Protein AF-A0A1F3SY23-F1 (afdb_monomer)

Secondary structure (DSSP, 8-state):
-HHHHHHHHHHHHHHHHHHHHTTT-HHHHHHHHHHHHHHHHTS--TT-HHHHHHHHHHHHHHHTT-HHHHHHHHHHHHHHHHH-TTS-HHHHHHHHHHHHHHHHHHTTTTTT-HHHHHHHHHHHHT--PPPHHHHHHHHHHHSSPPPS-HHHHHHHHHHT--

pLDDT: mean 89.5, std 9.38, range [47.97, 97.88]

Sequence (162 aa):
MKTYDEMSNRVKKRIIVAEKKAETDPDSAKANLKDALQLIFSRPNSDNMVSQLVPTVKSRLKNFASYESTVDEIVTATLDEIKKTKSAANKQATSLIILENILSEFKPDVKNNKVVKVFFEKIRNAKIEVSSKVKTEFRMRSMLKPPASPSAVAEKILNGTN

Solvent-accessible surface area (backbone atoms only — not comparable to full-atom values): 8772 Å² total; per-residue (Å²): 111,73,72,55,54,56,46,54,49,53,37,48,54,26,47,54,54,14,64,76,22,48,87,85,37,49,66,61,13,51,50,30,41,44,52,32,51,51,58,51,29,45,43,72,58,90,81,52,52,47,80,68,50,47,60,65,50,44,57,58,30,48,77,67,76,36,41,70,60,46,51,49,50,51,52,51,55,33,53,51,46,55,68,38,87,84,52,54,43,62,57,33,23,35,32,50,35,28,52,52,43,50,53,61,74,44,54,87,44,38,87,82,31,71,71,53,32,49,56,37,50,52,43,28,74,60,62,58,79,80,54,71,65,25,41,51,42,31,25,75,71,58,75,43,79,60,70,73,42,62,17,59,50,31,44,32,62,75,72,68,59,128

Structure (mmCIF, N/CA/C/O backbone):
data_AF-A0A1F3SY23-F1
#
_entry.id   AF-A0A1F3SY23-F1
#
loop_
_atom_site.group_PDB
_atom_site.id
_atom_site.type_symbol
_atom_site.label_atom_id
_atom_site.label_alt_id
_atom_site.label_comp_id
_atom_site.label_asym_id
_atom_site.label_entity_id
_atom_site.label_seq_id
_atom_site.pdbx_PDB_ins_code
_atom_site.Cartn_x
_atom_site.Cartn_y
_atom_site.Cartn_z
_atom_site.occupancy
_atom_site.B_iso_or_equiv
_atom_site.auth_seq_id
_atom_site.auth_comp_id
_atom_site.auth_asym_id
_atom_site.auth_atom_id
_atom_site.pdbx_PDB_model_num
ATOM 1 N N . MET A 1 1 ? -11.454 18.442 -11.062 1.00 48.66 1 MET A N 1
ATOM 2 C CA . MET A 1 1 ? -10.577 18.279 -12.247 1.00 48.66 1 MET A CA 1
ATOM 3 C C . MET A 1 1 ? -9.104 18.555 -11.943 1.00 48.66 1 MET A C 1
ATOM 5 O O . MET A 1 1 ? -8.332 17.617 -12.054 1.00 48.66 1 MET A O 1
ATOM 9 N N . LYS A 1 2 ? -8.704 19.739 -11.437 1.00 59.34 2 LYS A N 1
ATOM 10 C CA . LYS A 1 2 ? -7.280 20.061 -11.146 1.00 59.34 2 LYS A CA 1
ATOM 11 C C . LYS A 1 2 ? -6.528 19.035 -10.268 1.00 59.34 2 LYS A C 1
ATOM 13 O O . LYS A 1 2 ? -5.355 18.779 -10.503 1.00 59.34 2 LYS A O 1
ATOM 18 N N . THR A 1 3 ? -7.199 18.419 -9.293 1.00 73.69 3 THR A N 1
ATOM 19 C CA . THR A 1 3 ? -6.599 17.470 -8.333 1.00 73.69 3 THR A CA 1
ATOM 20 C C . THR A 1 3 ? -6.314 16.077 -8.902 1.00 73.69 3 THR A C 1
ATOM 22 O O . THR A 1 3 ? -5.420 15.394 -8.389 1.00 73.69 3 THR A O 1
ATOM 25 N N . TYR A 1 4 ? -7.062 15.648 -9.927 1.00 80.69 4 TYR A N 1
ATOM 26 C CA . TYR A 1 4 ? -6.812 14.398 -10.649 1.00 80.69 4 TYR A CA 1
ATOM 27 C C . TYR A 1 4 ? -5.609 14.564 -11.573 1.00 80.69 4 TYR A C 1
ATOM 29 O O . TYR A 1 4 ? -4.662 13.786 -11.491 1.00 80.69 4 TYR A O 1
ATOM 37 N N . ASP A 1 5 ? -5.612 15.622 -12.387 1.00 84.56 5 ASP A N 1
ATOM 38 C CA . ASP A 1 5 ? -4.556 15.884 -13.366 1.00 84.56 5 ASP A CA 1
ATOM 39 C C . ASP A 1 5 ? -3.198 16.068 -12.691 1.00 84.56 5 ASP A C 1
ATOM 41 O O . ASP A 1 5 ? -2.208 15.471 -13.109 1.00 84.56 5 ASP A O 1
ATOM 45 N N . GLU A 1 6 ? -3.145 16.825 -11.591 1.00 87.94 6 GLU A N 1
ATOM 46 C CA . GLU A 1 6 ? -1.916 17.012 -10.817 1.00 87.94 6 GLU A CA 1
ATOM 47 C C . GLU A 1 6 ? -1.334 15.674 -10.343 1.00 87.94 6 GLU A C 1
ATOM 49 O O . GLU A 1 6 ? -0.134 15.415 -10.447 1.00 87.94 6 GLU A O 1
ATOM 54 N N . MET A 1 7 ? -2.188 14.788 -9.854 1.00 88.69 7 MET A N 1
ATOM 55 C CA . MET A 1 7 ? -1.771 13.503 -9.317 1.00 88.69 7 MET A CA 1
ATOM 56 C C . MET A 1 7 ? -1.427 12.496 -10.405 1.00 88.69 7 MET A C 1
ATOM 58 O O . MET A 1 7 ? -0.404 11.825 -10.304 1.00 88.69 7 MET A O 1
ATOM 62 N N . SER A 1 8 ? -2.224 12.439 -11.470 1.00 90.50 8 SER A N 1
ATOM 63 C CA . SER A 1 8 ? -1.905 11.690 -12.681 1.00 90.50 8 SER A CA 1
ATOM 64 C C . SER A 1 8 ? -0.529 12.109 -13.198 1.00 90.50 8 SER A C 1
ATOM 66 O O . SER A 1 8 ? 0.319 11.262 -13.463 1.00 90.50 8 SER A O 1
ATOM 68 N N . ASN A 1 9 ? -0.228 13.411 -13.208 1.00 93.56 9 ASN A N 1
ATOM 69 C CA . ASN A 1 9 ? 1.087 13.930 -13.577 1.00 93.56 9 ASN A CA 1
ATOM 70 C C . ASN A 1 9 ? 2.192 13.494 -12.606 1.00 93.56 9 ASN A C 1
ATOM 72 O O . ASN A 1 9 ? 3.283 13.133 -13.048 1.00 93.56 9 ASN A O 1
ATOM 76 N N . ARG A 1 10 ? 1.944 13.487 -11.292 1.00 93.69 10 ARG A N 1
ATOM 77 C CA . ARG A 1 10 ? 2.917 12.994 -10.298 1.00 93.69 10 ARG A CA 1
ATOM 78 C C . ARG A 1 10 ? 3.204 11.501 -10.466 1.00 93.69 10 ARG A C 1
ATOM 80 O O . ARG A 1 10 ? 4.370 11.116 -10.432 1.00 93.69 10 ARG A O 1
ATOM 87 N N . VAL A 1 11 ? 2.177 10.685 -10.697 1.00 94.50 11 VAL A N 1
ATOM 88 C CA . VAL A 1 11 ? 2.315 9.245 -10.977 1.00 94.50 11 VAL A CA 1
ATOM 89 C C . VAL A 1 11 ? 3.071 9.025 -12.285 1.00 94.50 11 VAL A C 1
ATOM 91 O O . VAL A 1 11 ? 4.061 8.298 -12.300 1.00 94.50 11 VAL A O 1
ATOM 94 N N . LYS A 1 12 ? 2.691 9.725 -13.361 1.00 95.19 12 LYS A N 1
ATOM 95 C CA . LYS A 1 12 ? 3.376 9.664 -14.662 1.00 95.19 12 LYS A CA 1
ATOM 96 C C . LYS A 1 12 ? 4.857 10.008 -14.549 1.00 95.19 12 LYS A C 1
ATOM 98 O O . LYS A 1 12 ? 5.679 9.293 -15.105 1.00 95.19 12 LYS A O 1
ATOM 103 N N . LYS A 1 13 ? 5.223 11.049 -13.792 1.00 96.56 13 LYS A N 1
ATOM 104 C CA . LYS A 1 13 ? 6.635 11.405 -13.562 1.00 96.56 13 LYS A CA 1
ATOM 105 C C . LYS A 1 13 ? 7.425 10.244 -12.955 1.00 96.56 13 LYS A C 1
ATOM 107 O O . LYS A 1 13 ? 8.537 9.981 -13.397 1.00 96.56 13 LYS A O 1
ATOM 112 N N . ARG A 1 14 ? 6.853 9.533 -11.978 1.00 96.12 14 ARG A N 1
ATOM 113 C CA . ARG A 1 14 ? 7.495 8.363 -11.357 1.00 96.12 14 ARG A CA 1
ATOM 114 C C . ARG A 1 14 ? 7.619 7.189 -12.322 1.00 96.12 14 ARG A C 1
ATOM 116 O O . ARG A 1 14 ? 8.678 6.576 -12.376 1.00 96.12 14 ARG A O 1
ATOM 123 N N . ILE A 1 15 ? 6.582 6.933 -13.119 1.00 95.81 15 ILE A N 1
ATOM 124 C CA . ILE A 1 15 ? 6.603 5.903 -14.165 1.00 95.81 15 ILE A CA 1
ATOM 125 C C . ILE A 1 15 ? 7.697 6.201 -15.197 1.00 95.81 15 ILE A C 1
ATOM 127 O O . ILE A 1 15 ? 8.505 5.326 -15.473 1.00 95.81 15 ILE A O 1
ATOM 131 N N . ILE A 1 16 ? 7.793 7.439 -15.691 1.00 96.31 16 ILE A N 1
ATOM 132 C CA . ILE A 1 16 ? 8.823 7.845 -16.664 1.00 96.31 16 ILE A CA 1
ATOM 133 C C . ILE A 1 16 ? 10.232 7.627 -16.100 1.00 96.31 16 ILE A C 1
ATOM 135 O O . ILE A 1 16 ? 11.117 7.150 -16.805 1.00 96.31 16 ILE A O 1
ATOM 139 N N . VAL A 1 17 ? 10.463 7.981 -14.831 1.00 95.31 17 VAL A N 1
ATOM 140 C CA . VAL A 1 17 ? 11.760 7.738 -14.181 1.00 95.31 17 VAL A CA 1
ATOM 141 C C . VAL A 1 17 ? 12.040 6.241 -14.066 1.00 95.31 17 VAL A C 1
ATOM 143 O O . VAL A 1 17 ? 13.166 5.825 -14.324 1.00 95.31 17 VAL A O 1
ATOM 146 N N . ALA A 1 18 ? 11.037 5.436 -13.714 1.00 95.69 18 ALA A N 1
ATOM 147 C CA . ALA A 1 18 ? 11.189 3.990 -13.626 1.00 95.69 18 ALA A CA 1
ATOM 148 C C . ALA A 1 18 ? 11.496 3.353 -14.989 1.00 95.69 18 ALA A C 1
ATOM 150 O O . ALA A 1 18 ? 12.410 2.544 -15.082 1.00 95.69 18 ALA A O 1
ATOM 151 N N . GLU A 1 19 ? 10.793 3.756 -16.048 1.00 94.25 19 GLU A N 1
ATOM 152 C CA . GLU A 1 19 ? 10.997 3.253 -17.412 1.00 94.25 19 GLU A CA 1
ATOM 153 C C . GLU A 1 19 ? 12.411 3.576 -17.919 1.00 94.25 19 GLU A C 1
ATOM 155 O O . GLU A 1 19 ? 13.086 2.700 -18.448 1.00 94.25 19 GLU A O 1
ATOM 160 N N . LYS A 1 20 ? 12.923 4.786 -17.652 1.00 95.88 20 LYS A N 1
ATOM 161 C CA . LYS A 1 20 ? 14.309 5.166 -17.993 1.00 95.88 20 LYS A CA 1
ATOM 162 C C . LYS A 1 20 ? 15.379 4.354 -17.262 1.00 95.88 20 LYS A C 1
ATOM 164 O O . LYS A 1 20 ? 16.506 4.272 -17.737 1.00 95.88 20 LYS A O 1
ATOM 169 N N . LYS A 1 21 ? 15.049 3.821 -16.086 1.00 94.44 21 LYS A N 1
ATOM 170 C CA . LYS A 1 21 ? 15.972 3.068 -15.229 1.00 94.44 21 LYS A CA 1
ATOM 171 C C . LYS A 1 21 ? 15.783 1.558 -15.319 1.00 94.44 21 LYS A C 1
ATOM 173 O O . LYS A 1 21 ? 16.558 0.831 -14.717 1.00 94.44 21 LYS A O 1
ATOM 178 N N . ALA A 1 22 ? 14.779 1.079 -16.052 1.00 93.06 22 ALA A N 1
ATOM 179 C CA . ALA A 1 22 ? 14.369 -0.322 -16.028 1.00 93.06 22 ALA A CA 1
ATOM 180 C C . ALA A 1 22 ? 15.503 -1.297 -16.383 1.00 93.06 22 ALA A C 1
ATOM 182 O O . ALA A 1 22 ? 15.585 -2.362 -15.779 1.00 93.06 22 ALA A O 1
ATOM 183 N N . GLU A 1 23 ? 16.372 -0.920 -17.323 1.00 92.06 23 GLU A N 1
ATOM 184 C CA . GLU A 1 23 ? 17.485 -1.757 -17.792 1.00 92.06 23 GLU A CA 1
ATOM 185 C C . GLU A 1 23 ? 18.786 -1.518 -17.016 1.00 92.06 23 GLU A C 1
ATOM 187 O O . GLU A 1 23 ? 19.564 -2.443 -16.807 1.00 92.06 23 GLU A O 1
ATOM 192 N N . THR A 1 24 ? 19.031 -0.278 -16.584 1.00 95.50 24 THR A N 1
ATOM 193 C CA . THR A 1 24 ? 20.312 0.141 -15.992 1.00 95.50 24 THR A CA 1
ATOM 194 C C . THR A 1 24 ? 20.335 0.063 -14.469 1.00 95.50 24 THR A C 1
ATOM 196 O O . THR A 1 24 ? 21.394 -0.132 -13.881 1.00 95.50 24 THR A O 1
ATOM 199 N N . ASP A 1 25 ? 19.179 0.217 -13.826 1.00 95.94 25 ASP A N 1
ATOM 200 C CA . ASP A 1 25 ? 19.001 0.190 -12.374 1.00 95.94 25 ASP A CA 1
ATOM 201 C C . ASP A 1 25 ? 17.576 -0.306 -12.029 1.00 95.94 25 ASP A C 1
ATOM 203 O O . ASP A 1 25 ? 16.687 0.485 -11.666 1.00 95.94 25 ASP A O 1
ATOM 207 N N . PRO A 1 26 ? 17.323 -1.626 -12.166 1.00 93.12 26 PRO A N 1
ATOM 208 C CA . PRO A 1 26 ? 16.001 -2.214 -11.943 1.00 93.12 26 PRO A CA 1
ATOM 209 C C . PRO A 1 26 ? 15.463 -1.986 -10.525 1.00 93.12 26 PRO A C 1
ATOM 211 O O . PRO A 1 26 ? 14.249 -1.904 -10.323 1.00 93.12 26 PRO A O 1
ATOM 214 N N . ASP A 1 27 ? 16.342 -1.869 -9.530 1.00 94.12 27 ASP A N 1
ATOM 215 C CA . ASP A 1 27 ? 15.950 -1.623 -8.143 1.00 94.12 27 ASP A CA 1
ATOM 216 C C . ASP A 1 27 ? 15.461 -0.190 -7.947 1.00 94.12 27 ASP A C 1
ATOM 218 O O . ASP A 1 27 ? 14.396 0.019 -7.357 1.00 94.12 27 ASP A O 1
ATOM 222 N N . SER A 1 28 ? 16.137 0.808 -8.524 1.00 95.12 28 SER A N 1
ATOM 223 C CA . SER A 1 28 ? 15.614 2.177 -8.530 1.00 95.12 28 SER A CA 1
ATOM 224 C C . SER A 1 28 ? 14.345 2.310 -9.373 1.00 95.12 28 SER A C 1
ATOM 226 O O . SER A 1 28 ? 13.459 3.099 -9.018 1.00 95.12 28 SER A O 1
ATOM 228 N N . ALA A 1 29 ? 14.201 1.532 -10.449 1.00 95.81 29 ALA A N 1
ATOM 229 C CA . ALA A 1 29 ? 12.956 1.472 -11.210 1.00 95.81 29 ALA A CA 1
ATOM 230 C C . ALA A 1 29 ? 11.794 0.956 -10.344 1.00 95.81 29 ALA A C 1
ATOM 232 O O . ALA A 1 29 ? 10.771 1.637 -10.214 1.00 95.81 29 ALA A O 1
ATOM 233 N N . LYS A 1 30 ? 11.979 -0.185 -9.665 1.00 96.44 30 LYS A N 1
ATOM 234 C CA . LYS A 1 30 ? 11.006 -0.745 -8.711 1.00 96.44 30 LYS A CA 1
ATOM 235 C C . LYS A 1 30 ? 10.690 0.233 -7.576 1.00 96.44 30 LYS A C 1
ATOM 237 O O . LYS A 1 30 ? 9.518 0.434 -7.267 1.00 96.44 30 LYS A O 1
ATOM 242 N N . ALA A 1 31 ? 11.692 0.915 -7.017 1.00 96.06 31 ALA A N 1
ATOM 243 C CA . ALA A 1 31 ? 11.493 1.918 -5.970 1.00 96.06 31 ALA A CA 1
ATOM 244 C C . ALA A 1 31 ? 10.617 3.094 -6.438 1.00 96.06 31 ALA A C 1
ATOM 246 O O . ALA A 1 31 ? 9.703 3.505 -5.726 1.00 96.06 31 ALA A O 1
ATOM 247 N N . ASN A 1 32 ? 10.818 3.597 -7.661 1.00 97.31 32 ASN A N 1
ATOM 248 C CA . ASN A 1 32 ? 9.975 4.668 -8.205 1.00 97.31 32 ASN A CA 1
ATOM 249 C C . ASN A 1 32 ? 8.531 4.210 -8.450 1.00 97.31 32 ASN A C 1
ATOM 251 O O . ASN A 1 32 ? 7.596 4.987 -8.245 1.00 97.31 32 ASN A O 1
ATOM 255 N N . LEU A 1 33 ? 8.331 2.958 -8.866 1.00 97.81 33 LEU A N 1
ATOM 256 C CA . LEU A 1 33 ? 6.992 2.385 -9.012 1.00 97.81 33 LEU A CA 1
ATOM 257 C C . LEU A 1 33 ? 6.317 2.165 -7.652 1.00 97.81 33 LEU A C 1
ATOM 259 O O . LEU A 1 33 ? 5.127 2.454 -7.521 1.00 97.81 33 LEU A O 1
ATOM 263 N N . LYS A 1 34 ? 7.067 1.740 -6.628 1.00 97.81 34 LYS A N 1
ATOM 264 C CA . LYS A 1 34 ? 6.581 1.678 -5.242 1.00 97.81 34 LYS A CA 1
ATOM 265 C C . LYS A 1 34 ? 6.133 3.051 -4.750 1.00 97.81 34 LYS A C 1
ATOM 267 O O . LYS A 1 34 ? 5.011 3.174 -4.265 1.00 97.81 34 LYS A O 1
ATOM 272 N N . ASP A 1 35 ? 6.950 4.085 -4.948 1.00 96.69 35 ASP A N 1
ATOM 273 C CA . ASP A 1 35 ? 6.608 5.467 -4.589 1.00 96.69 35 ASP A CA 1
ATOM 274 C C . ASP A 1 35 ? 5.327 5.933 -5.290 1.00 96.69 35 ASP A C 1
ATOM 276 O O . ASP A 1 35 ? 4.477 6.587 -4.682 1.00 96.69 35 ASP A O 1
ATOM 280 N N . ALA A 1 36 ? 5.170 5.598 -6.575 1.00 97.06 36 ALA A N 1
ATOM 281 C CA . ALA A 1 36 ? 3.963 5.914 -7.332 1.00 97.06 36 ALA A CA 1
ATOM 282 C C . ALA A 1 36 ? 2.729 5.232 -6.727 1.00 97.06 36 ALA A C 1
ATOM 284 O O . ALA A 1 36 ? 1.697 5.878 -6.539 1.00 97.06 36 ALA A O 1
ATOM 285 N N . LEU A 1 37 ? 2.847 3.947 -6.387 1.00 96.88 37 LEU A N 1
ATOM 286 C CA . LEU A 1 37 ? 1.761 3.160 -5.814 1.00 96.88 37 LEU A CA 1
ATOM 287 C C . LEU A 1 37 ? 1.375 3.654 -4.414 1.00 96.88 37 LEU A C 1
ATOM 289 O O . LEU A 1 37 ? 0.197 3.864 -4.131 1.00 96.88 37 LEU A O 1
ATOM 293 N N . GLN A 1 38 ? 2.363 3.927 -3.562 1.00 96.44 38 GLN A N 1
ATOM 294 C CA . GLN A 1 38 ? 2.143 4.490 -2.233 1.00 96.44 38 GLN A CA 1
ATOM 295 C C . GLN A 1 38 ? 1.497 5.877 -2.312 1.00 96.44 38 GLN A C 1
ATOM 297 O O . GLN A 1 38 ? 0.603 6.188 -1.524 1.00 96.44 38 GLN A O 1
ATOM 302 N N . LEU A 1 39 ? 1.889 6.702 -3.288 1.00 94.94 39 LEU A N 1
ATOM 303 C CA . LEU A 1 39 ? 1.274 8.008 -3.502 1.00 94.94 39 LEU A CA 1
ATOM 304 C C . LEU A 1 39 ? -0.212 7.874 -3.863 1.00 94.94 39 LEU A C 1
ATOM 306 O O . LEU A 1 39 ? -1.024 8.627 -3.325 1.00 94.94 39 LEU A O 1
ATOM 310 N N . ILE A 1 40 ? -0.569 6.912 -4.719 1.00 95.38 40 ILE A N 1
ATOM 311 C CA . ILE A 1 40 ? -1.968 6.617 -5.065 1.00 95.38 40 ILE A CA 1
ATOM 312 C C . ILE A 1 40 ? -2.745 6.201 -3.813 1.00 95.38 40 ILE A C 1
ATOM 314 O O . ILE A 1 40 ? -3.760 6.819 -3.497 1.00 95.38 40 ILE A O 1
ATOM 318 N N . PHE A 1 41 ? -2.240 5.227 -3.052 1.00 95.62 41 PHE A N 1
ATOM 319 C CA . PHE A 1 41 ? -2.929 4.738 -1.855 1.00 95.62 41 PHE A CA 1
ATOM 320 C C . PHE A 1 41 ? -2.982 5.753 -0.707 1.00 95.62 41 PHE A C 1
ATOM 322 O O . PHE A 1 41 ? -3.846 5.645 0.152 1.00 95.62 41 PHE A O 1
ATOM 329 N N . SER A 1 42 ? -2.113 6.765 -0.677 1.00 92.75 42 SER A N 1
ATOM 330 C CA . SER A 1 42 ? -2.096 7.775 0.394 1.00 92.75 42 SER A CA 1
ATOM 331 C C . SER A 1 42 ? -3.234 8.798 0.343 1.00 92.75 42 SER A C 1
ATOM 333 O O . SER A 1 42 ? -3.399 9.582 1.282 1.00 92.75 42 SER A O 1
ATOM 335 N N . ARG A 1 43 ? -4.005 8.832 -0.750 1.00 88.69 43 ARG A N 1
ATOM 336 C CA . ARG A 1 43 ? -5.065 9.821 -0.957 1.00 88.69 43 ARG A CA 1
ATOM 337 C C . ARG A 1 43 ? -6.443 9.280 -0.578 1.00 88.69 43 ARG A C 1
ATOM 339 O O . ARG A 1 43 ? -6.742 8.134 -0.895 1.00 88.69 43 ARG A O 1
ATOM 346 N N . PRO A 1 44 ? -7.321 10.103 0.020 1.00 87.50 44 PRO A N 1
ATOM 347 C CA . PRO A 1 44 ? -8.739 9.770 0.100 1.00 87.50 44 PRO A CA 1
ATOM 348 C C . PRO A 1 44 ? -9.287 9.457 -1.298 1.00 87.50 44 PRO A C 1
ATOM 350 O O . PRO A 1 44 ? -9.039 10.215 -2.233 1.00 87.50 44 PRO A O 1
ATOM 353 N N . ASN A 1 45 ? -10.010 8.346 -1.433 1.00 86.75 45 ASN A N 1
ATOM 354 C CA . ASN A 1 45 ? -10.470 7.813 -2.719 1.00 86.75 45 ASN A CA 1
ATOM 355 C C . ASN A 1 45 ? -11.946 8.152 -3.013 1.00 86.75 45 ASN A C 1
ATOM 357 O O . ASN A 1 45 ? -12.682 7.341 -3.572 1.00 86.75 45 ASN A O 1
ATOM 361 N N . SER A 1 46 ? -12.411 9.341 -2.614 1.00 81.00 46 SER A N 1
ATOM 362 C CA . SER A 1 46 ? -13.794 9.791 -2.862 1.00 81.00 46 SER A CA 1
ATOM 363 C C . SER A 1 46 ? -14.092 10.039 -4.345 1.00 81.00 46 SER A C 1
ATOM 365 O O . SER A 1 46 ? -15.246 10.002 -4.760 1.00 81.00 46 SER A O 1
ATOM 367 N N . ASP A 1 47 ? -13.052 10.264 -5.143 1.00 81.62 47 ASP A N 1
ATOM 368 C CA . ASP A 1 47 ? -13.084 10.491 -6.587 1.00 81.62 47 ASP A CA 1
ATOM 369 C C . ASP A 1 47 ? -12.711 9.242 -7.407 1.00 81.62 47 ASP A C 1
ATOM 371 O O . ASP A 1 47 ? -12.528 9.331 -8.620 1.00 81.62 47 ASP A O 1
ATOM 375 N N . ASN A 1 48 ? -12.623 8.070 -6.765 1.00 86.75 48 ASN A N 1
ATOM 376 C CA . ASN A 1 48 ? -12.306 6.786 -7.398 1.00 86.75 48 ASN A CA 1
ATOM 377 C C . ASN A 1 48 ? -10.948 6.758 -8.142 1.00 86.75 48 ASN A C 1
ATOM 379 O O . ASN A 1 48 ? -10.742 5.988 -9.081 1.00 86.75 48 ASN A O 1
ATOM 383 N N . MET A 1 49 ? -9.989 7.584 -7.721 1.00 87.81 49 MET A N 1
ATOM 384 C CA . MET A 1 49 ? -8.657 7.658 -8.326 1.00 87.81 49 MET A CA 1
ATOM 385 C C . MET A 1 49 ? -7.826 6.384 -8.216 1.00 87.81 49 MET A C 1
ATOM 387 O O . MET A 1 49 ? -6.998 6.124 -9.092 1.00 87.81 49 MET A O 1
ATOM 391 N N . VAL A 1 50 ? -8.010 5.600 -7.153 1.00 92.38 50 VAL A N 1
ATOM 392 C CA . VAL A 1 50 ? -7.251 4.360 -6.940 1.00 92.38 50 VAL A CA 1
ATOM 393 C C . VAL A 1 50 ? -7.489 3.401 -8.106 1.00 92.38 50 VAL A C 1
ATOM 395 O O . VAL A 1 50 ? -6.528 3.011 -8.768 1.00 92.38 50 VAL A O 1
ATOM 398 N N . SER A 1 51 ? -8.751 3.130 -8.451 1.00 91.31 51 SER A N 1
ATOM 399 C CA . SER A 1 51 ? -9.095 2.208 -9.544 1.00 91.31 51 SER A CA 1
ATOM 400 C C . SER A 1 51 ? -8.635 2.701 -10.922 1.00 91.31 51 SER A C 1
ATOM 402 O O . SER A 1 51 ? -8.379 1.899 -11.817 1.00 91.31 51 SER A O 1
ATOM 404 N N . GLN A 1 52 ? -8.479 4.017 -11.096 1.00 91.88 52 GLN A N 1
ATOM 405 C CA . GLN A 1 52 ? -8.012 4.617 -12.346 1.00 91.88 52 GLN A CA 1
ATOM 406 C C . GLN A 1 52 ? -6.487 4.552 -12.497 1.00 91.88 52 GLN A C 1
ATOM 408 O O . GLN A 1 52 ? -5.979 4.323 -13.595 1.00 91.88 52 GLN A O 1
ATOM 413 N N . LEU A 1 53 ? -5.737 4.764 -11.410 1.00 94.19 53 LEU A N 1
ATOM 414 C CA . LEU A 1 53 ? -4.280 4.914 -11.469 1.00 94.19 53 LEU A CA 1
ATOM 415 C C . LEU A 1 53 ? -3.520 3.633 -11.113 1.00 94.19 53 LEU A C 1
ATOM 417 O O . LEU A 1 53 ? -2.463 3.389 -11.703 1.00 94.19 53 LEU A O 1
ATOM 421 N N . VAL A 1 54 ? -4.033 2.787 -10.212 1.00 95.94 54 VAL A N 1
ATOM 422 C CA . VAL A 1 54 ? -3.372 1.525 -9.823 1.00 95.94 54 VAL A CA 1
ATOM 423 C C . VAL A 1 54 ? -3.082 0.621 -11.025 1.00 95.94 54 VAL A C 1
ATOM 425 O O . VAL A 1 54 ? -1.943 0.149 -11.108 1.00 95.94 54 VAL A O 1
ATOM 428 N N . PRO A 1 55 ? -3.999 0.411 -11.997 1.00 95.69 55 PRO A N 1
ATOM 429 C CA . PRO A 1 55 ? -3.722 -0.451 -13.147 1.00 95.69 55 PRO A CA 1
ATOM 430 C C . PRO A 1 55 ? -2.475 -0.027 -13.929 1.00 95.69 55 PRO A C 1
ATOM 432 O O . PRO A 1 55 ? -1.707 -0.879 -14.382 1.00 95.69 55 PRO A O 1
ATOM 435 N N . THR A 1 56 ? -2.230 1.286 -14.026 1.00 94.75 56 THR A N 1
ATOM 436 C CA . THR A 1 56 ? -1.075 1.826 -14.750 1.00 94.75 56 THR A CA 1
ATOM 437 C C . THR A 1 56 ? 0.244 1.466 -14.074 1.00 94.75 56 THR A C 1
ATOM 439 O O . THR A 1 56 ? 1.184 1.092 -14.764 1.00 94.75 56 THR A O 1
ATOM 442 N N . VAL A 1 57 ? 0.324 1.511 -12.744 1.00 96.56 57 VAL A N 1
ATOM 443 C CA . VAL A 1 57 ? 1.543 1.152 -11.999 1.00 96.56 57 VAL A CA 1
ATOM 444 C C . VAL A 1 57 ? 1.682 -0.369 -11.886 1.00 96.56 57 VAL A C 1
ATOM 446 O O . VAL A 1 57 ? 2.777 -0.907 -12.056 1.00 96.56 57 VAL A O 1
ATOM 449 N N . LYS A 1 58 ? 0.561 -1.075 -11.680 1.00 96.12 58 LYS A N 1
ATOM 450 C CA . LYS A 1 58 ? 0.482 -2.541 -11.602 1.00 96.12 58 LYS A CA 1
ATOM 451 C C . LYS A 1 58 ? 1.074 -3.208 -12.837 1.00 96.12 58 LYS A C 1
ATOM 453 O O . LYS A 1 58 ? 1.862 -4.135 -12.687 1.00 96.12 58 LYS A O 1
ATOM 458 N N . SER A 1 59 ? 0.737 -2.741 -14.042 1.00 95.75 59 SER A N 1
ATOM 459 C CA . SER A 1 59 ? 1.264 -3.338 -15.275 1.00 95.75 59 SER A CA 1
ATOM 460 C C . SER A 1 59 ? 2.792 -3.257 -15.357 1.00 95.75 59 SER A C 1
ATOM 462 O O . SER A 1 59 ? 3.424 -4.239 -15.728 1.00 95.75 59 SER A O 1
ATOM 464 N N . ARG A 1 60 ? 3.403 -2.138 -14.935 1.00 94.56 60 ARG A N 1
ATOM 465 C CA . ARG A 1 60 ? 4.870 -2.003 -14.903 1.00 94.56 60 ARG A CA 1
ATOM 466 C C . ARG A 1 60 ? 5.493 -2.896 -13.840 1.00 94.56 60 ARG A C 1
ATOM 468 O O . ARG A 1 60 ? 6.452 -3.595 -14.131 1.00 94.56 60 ARG A O 1
ATOM 475 N N . LEU A 1 61 ? 4.946 -2.913 -12.624 1.00 94.81 61 LEU A N 1
ATOM 476 C CA . LEU A 1 61 ? 5.461 -3.769 -11.548 1.00 94.81 61 LEU A CA 1
ATOM 477 C C . LEU A 1 61 ? 5.362 -5.263 -11.887 1.00 94.81 61 LEU A C 1
ATOM 479 O O . LEU A 1 61 ? 6.225 -6.039 -11.479 1.00 94.81 61 LEU A O 1
ATOM 483 N N . LYS A 1 62 ? 4.351 -5.664 -12.667 1.00 94.19 62 LYS A N 1
ATOM 484 C CA . LYS A 1 62 ? 4.228 -7.030 -13.189 1.00 94.19 62 LYS A CA 1
ATOM 485 C C . LYS A 1 62 ? 5.349 -7.409 -14.156 1.00 94.19 62 LYS A C 1
ATOM 487 O O . LYS A 1 62 ? 5.771 -8.558 -14.117 1.00 94.19 62 LYS A O 1
ATOM 492 N N . ASN A 1 63 ? 5.891 -6.468 -14.932 1.00 92.25 63 ASN A N 1
ATOM 493 C CA . ASN A 1 63 ? 7.060 -6.731 -15.785 1.00 92.25 63 ASN A CA 1
ATOM 494 C C . ASN A 1 63 ? 8.305 -7.107 -14.964 1.00 92.25 63 ASN A C 1
ATOM 496 O O . ASN A 1 63 ? 9.183 -7.799 -15.462 1.00 92.25 63 ASN A O 1
ATOM 500 N N . PHE A 1 64 ? 8.353 -6.696 -13.694 1.00 91.44 64 PHE A N 1
ATOM 501 C CA . PHE A 1 64 ? 9.397 -7.072 -12.739 1.00 91.44 64 PHE A CA 1
ATOM 502 C C . PHE A 1 64 ? 8.983 -8.226 -11.810 1.00 91.44 64 PHE A C 1
ATOM 504 O O . PHE A 1 64 ? 9.674 -8.476 -10.824 1.00 91.44 64 PHE A O 1
ATOM 511 N N . ALA A 1 65 ? 7.826 -8.865 -12.032 1.00 92.38 65 ALA A N 1
ATOM 512 C CA . ALA A 1 65 ? 7.226 -9.844 -11.115 1.00 92.38 65 ALA A CA 1
ATOM 513 C C . ALA A 1 65 ? 7.168 -9.365 -9.643 1.00 92.38 65 ALA A C 1
ATOM 515 O O . ALA A 1 65 ? 7.283 -10.155 -8.711 1.00 92.38 65 ALA A O 1
ATOM 516 N N . SER A 1 66 ? 7.024 -8.050 -9.432 1.00 94.06 66 SER A N 1
ATOM 517 C CA . SER A 1 66 ? 7.235 -7.399 -8.129 1.00 94.06 66 SER A CA 1
ATOM 518 C C . SER A 1 66 ? 5.992 -6.688 -7.590 1.00 94.06 66 SER A C 1
ATOM 520 O O . SER A 1 66 ? 6.086 -5.932 -6.627 1.00 94.06 66 SER A O 1
ATOM 522 N N . TYR A 1 67 ? 4.821 -6.851 -8.210 1.00 95.94 67 TYR A N 1
ATOM 523 C CA . TYR A 1 67 ? 3.631 -6.097 -7.802 1.00 95.94 67 TYR A CA 1
ATOM 524 C C . TYR A 1 67 ? 3.167 -6.476 -6.396 1.00 95.94 67 TYR A C 1
ATOM 526 O O . TYR A 1 67 ? 3.053 -5.614 -5.526 1.00 95.94 67 TYR A O 1
ATOM 534 N N . GLU A 1 68 ? 2.945 -7.762 -6.156 1.00 94.44 68 GLU A N 1
ATOM 535 C CA . GLU A 1 68 ? 2.463 -8.268 -4.878 1.00 94.44 68 GLU A CA 1
ATOM 536 C C . GLU A 1 68 ? 3.483 -8.040 -3.755 1.00 94.44 68 GLU A C 1
ATOM 538 O O . GLU A 1 68 ? 3.094 -7.619 -2.668 1.00 94.44 68 GLU A O 1
ATOM 543 N N . SER A 1 69 ? 4.783 -8.234 -4.016 1.00 95.62 69 SER A N 1
ATOM 544 C CA . SER A 1 69 ? 5.838 -7.933 -3.037 1.00 95.62 69 SER A CA 1
ATOM 545 C C . SER A 1 69 ? 5.900 -6.442 -2.706 1.00 95.62 69 SER A C 1
ATOM 547 O O . SER A 1 69 ? 6.015 -6.078 -1.540 1.00 95.62 69 SER A O 1
ATOM 549 N N . THR A 1 70 ? 5.726 -5.565 -3.698 1.00 97.12 70 THR A N 1
ATOM 550 C CA . THR A 1 70 ? 5.665 -4.113 -3.474 1.00 97.12 70 THR A CA 1
ATOM 551 C C . THR A 1 70 ? 4.480 -3.733 -2.588 1.00 97.12 70 THR A C 1
ATOM 553 O O . THR A 1 70 ? 4.613 -2.890 -1.702 1.00 97.12 70 THR A O 1
ATOM 556 N N . VAL A 1 71 ? 3.312 -4.345 -2.798 1.00 97.31 71 VAL A N 1
ATOM 557 C CA . VAL A 1 71 ? 2.136 -4.109 -1.945 1.00 97.31 71 VAL A CA 1
ATOM 558 C C . VAL A 1 71 ? 2.396 -4.610 -0.526 1.00 97.31 71 VAL A C 1
ATOM 560 O O . VAL A 1 71 ? 2.083 -3.899 0.426 1.00 97.31 71 VAL A O 1
ATOM 563 N N . ASP A 1 72 ? 3.019 -5.778 -0.372 1.00 96.75 72 ASP A N 1
ATOM 564 C CA . ASP A 1 72 ? 3.388 -6.323 0.937 1.00 96.75 72 ASP A CA 1
ATOM 565 C C . ASP A 1 72 ? 4.365 -5.416 1.704 1.00 96.75 72 ASP A C 1
ATOM 567 O O . ASP A 1 72 ? 4.188 -5.170 2.902 1.00 96.75 72 ASP A O 1
ATOM 571 N N . GLU A 1 73 ? 5.361 -4.861 1.008 1.00 97.06 73 GLU A N 1
ATOM 572 C CA . GLU A 1 73 ? 6.288 -3.867 1.556 1.00 97.06 73 GLU A CA 1
ATOM 573 C C . GLU A 1 73 ? 5.552 -2.604 2.012 1.00 97.06 73 GLU A C 1
ATOM 575 O O . GLU A 1 73 ? 5.812 -2.103 3.107 1.00 97.06 73 GLU A O 1
ATOM 580 N N . ILE A 1 74 ? 4.611 -2.098 1.203 1.00 97.88 74 ILE A N 1
ATOM 581 C CA . ILE A 1 74 ? 3.801 -0.926 1.560 1.00 97.88 74 ILE A CA 1
ATOM 582 C C . ILE A 1 74 ? 2.956 -1.230 2.798 1.00 97.88 74 ILE A C 1
ATOM 584 O O . ILE A 1 74 ? 2.947 -0.420 3.725 1.00 97.88 74 ILE A O 1
ATOM 588 N N . VAL A 1 75 ? 2.273 -2.378 2.854 1.00 97.38 75 VAL A N 1
ATOM 589 C CA . VAL A 1 75 ? 1.479 -2.788 4.025 1.00 97.38 75 VAL A CA 1
ATOM 590 C C . VAL A 1 75 ? 2.364 -2.843 5.265 1.00 97.38 75 VAL A C 1
ATOM 592 O O . VAL A 1 75 ? 2.021 -2.245 6.282 1.00 97.38 75 VAL A O 1
ATOM 595 N N . THR A 1 76 ? 3.520 -3.498 5.175 1.00 96.62 76 THR A N 1
ATOM 596 C CA . THR A 1 76 ? 4.451 -3.657 6.301 1.00 96.62 76 THR A CA 1
ATOM 597 C C . THR A 1 76 ? 4.946 -2.300 6.807 1.00 96.62 76 THR A C 1
ATOM 599 O O . THR A 1 76 ? 4.754 -1.979 7.979 1.00 96.62 76 THR A O 1
ATOM 602 N N . ALA A 1 77 ? 5.455 -1.444 5.915 1.00 95.44 77 ALA A N 1
ATOM 603 C CA . ALA A 1 77 ? 5.920 -0.104 6.276 1.00 95.44 77 ALA A CA 1
ATOM 604 C C . ALA A 1 77 ? 4.802 0.771 6.870 1.00 95.44 77 ALA A C 1
ATOM 606 O O . ALA A 1 77 ? 5.028 1.552 7.794 1.00 95.44 77 ALA A O 1
ATOM 607 N N . THR A 1 78 ? 3.578 0.628 6.361 1.00 95.12 78 THR A N 1
ATOM 608 C CA . THR A 1 78 ? 2.408 1.373 6.841 1.00 95.12 78 THR A CA 1
ATOM 609 C C . THR A 1 78 ? 2.003 0.930 8.247 1.00 95.12 78 THR A C 1
ATOM 611 O O . THR A 1 78 ? 1.687 1.765 9.096 1.00 95.12 78 THR A O 1
ATOM 614 N N . LEU A 1 79 ? 2.039 -0.376 8.524 1.00 94.50 79 LEU A N 1
ATOM 615 C CA . LEU A 1 79 ? 1.781 -0.920 9.858 1.00 94.50 79 LEU A CA 1
ATOM 616 C C . LEU A 1 79 ? 2.822 -0.444 10.875 1.00 94.50 79 LEU A C 1
ATOM 618 O O . LEU A 1 79 ? 2.453 -0.072 11.993 1.00 94.50 79 LEU A O 1
ATOM 622 N N . ASP A 1 80 ? 4.094 -0.414 10.486 1.00 92.94 80 ASP A N 1
ATOM 623 C CA . ASP A 1 80 ? 5.179 0.064 11.341 1.00 92.94 80 ASP A CA 1
ATOM 624 C C . ASP A 1 80 ? 5.022 1.555 11.670 1.00 92.94 80 ASP A C 1
ATOM 626 O O . ASP A 1 80 ? 5.154 1.954 12.830 1.00 92.94 80 ASP A O 1
ATOM 630 N N . GLU A 1 81 ? 4.657 2.381 10.685 1.00 91.75 81 GLU A N 1
ATOM 631 C CA . GLU A 1 81 ? 4.425 3.817 10.887 1.00 91.75 81 GLU A CA 1
ATOM 632 C C . GLU A 1 81 ? 3.250 4.084 11.842 1.00 91.75 81 GLU A C 1
ATOM 634 O O . GLU A 1 81 ? 3.334 4.967 12.701 1.00 91.75 81 GLU A O 1
ATOM 639 N N . ILE A 1 82 ? 2.174 3.293 11.755 1.00 88.69 82 ILE A N 1
ATOM 640 C CA . ILE A 1 82 ? 1.021 3.400 12.665 1.00 88.69 82 ILE A CA 1
ATOM 641 C C . ILE A 1 82 ? 1.419 3.048 14.100 1.00 88.69 82 ILE A C 1
ATOM 643 O O . ILE A 1 82 ? 1.025 3.746 15.033 1.00 88.69 82 ILE A O 1
ATOM 647 N N . LYS A 1 83 ? 2.209 1.988 14.293 1.00 86.50 83 LYS A N 1
ATOM 648 C CA . LYS A 1 83 ? 2.624 1.521 15.627 1.00 86.50 83 LYS A CA 1
ATOM 649 C C . LYS A 1 83 ? 3.704 2.393 16.263 1.00 86.50 83 LYS A C 1
ATOM 651 O O . LYS A 1 83 ? 3.908 2.345 17.476 1.00 86.50 83 LYS A O 1
ATOM 656 N N . LYS A 1 84 ? 4.404 3.202 15.470 1.00 86.12 84 LYS A N 1
ATOM 657 C CA . LYS A 1 84 ? 5.468 4.080 15.952 1.00 86.12 84 LYS A CA 1
ATOM 658 C C . LYS A 1 84 ? 4.899 5.175 16.855 1.00 86.12 84 LYS A C 1
ATOM 660 O O . LYS A 1 84 ? 4.318 6.148 16.386 1.00 86.12 84 LYS A O 1
ATOM 665 N N . THR A 1 85 ? 5.152 5.063 18.159 1.00 70.62 85 THR A N 1
ATOM 666 C CA . THR A 1 85 ? 4.659 5.988 19.203 1.00 70.62 85 THR A CA 1
ATOM 667 C C . THR A 1 85 ? 5.061 7.450 18.991 1.00 70.62 85 THR A C 1
ATOM 669 O O . THR A 1 85 ? 4.350 8.353 19.419 1.00 70.62 85 THR A O 1
ATOM 672 N N . LYS A 1 86 ? 6.189 7.691 18.311 1.00 79.88 86 LYS A N 1
ATOM 673 C CA . LYS A 1 86 ? 6.698 9.031 17.971 1.00 79.88 86 LYS A CA 1
ATOM 674 C C . LYS A 1 86 ? 6.260 9.534 16.590 1.00 79.88 86 LYS A C 1
ATOM 676 O O . LYS A 1 86 ? 6.710 10.602 16.177 1.00 79.88 86 LYS A O 1
ATOM 681 N N . SER A 1 87 ? 5.463 8.773 15.837 1.00 83.38 87 SER A N 1
ATOM 682 C CA . SER A 1 87 ? 4.968 9.254 14.549 1.00 83.38 87 SER A CA 1
ATOM 683 C C . SER A 1 87 ? 3.980 10.403 14.754 1.00 83.38 87 SER A C 1
ATOM 685 O O . SER A 1 87 ? 3.180 10.416 15.691 1.00 83.38 87 SER A O 1
ATOM 687 N N . ALA A 1 88 ? 4.057 11.400 13.878 1.00 89.12 88 ALA A N 1
ATOM 688 C CA . ALA A 1 88 ? 3.131 12.514 13.896 1.00 89.12 88 ALA A CA 1
ATOM 689 C C . ALA A 1 88 ? 1.727 12.032 13.490 1.00 89.12 88 ALA A C 1
ATOM 691 O O . ALA A 1 88 ? 1.572 11.222 12.574 1.00 89.12 88 ALA A O 1
ATOM 692 N N . ALA A 1 89 ? 0.689 12.558 14.146 1.00 87.81 89 ALA A N 1
ATOM 693 C CA . ALA A 1 89 ? -0.687 12.097 13.949 1.00 87.81 89 ALA A CA 1
ATOM 694 C C . ALA A 1 89 ? -1.152 12.181 12.481 1.00 87.81 89 ALA A C 1
ATOM 696 O O . ALA A 1 89 ? -1.926 11.345 12.023 1.00 87.81 89 ALA A O 1
ATOM 697 N N . ASN A 1 90 ? -0.625 13.143 11.719 1.00 88.12 90 ASN A N 1
ATOM 698 C CA . ASN A 1 90 ? -0.880 13.289 10.288 1.00 88.12 90 ASN A CA 1
ATOM 699 C C . ASN A 1 90 ? -0.300 12.140 9.435 1.00 88.12 90 ASN A C 1
ATOM 701 O O . ASN A 1 90 ? -0.925 11.724 8.455 1.00 88.12 90 ASN A O 1
ATOM 705 N N . LYS A 1 91 ? 0.873 11.608 9.795 1.00 90.44 91 LYS A N 1
ATOM 706 C CA . LYS A 1 91 ? 1.506 10.461 9.125 1.00 90.44 91 LYS A CA 1
ATOM 707 C C . LYS A 1 91 ? 0.762 9.172 9.439 1.00 90.44 91 LYS A C 1
ATOM 709 O O . LYS A 1 91 ? 0.467 8.403 8.526 1.00 90.44 91 LYS A O 1
ATOM 714 N N . GLN A 1 92 ? 0.367 8.985 10.696 1.00 90.44 92 GLN A N 1
ATOM 715 C CA . GLN A 1 92 ? -0.482 7.864 11.099 1.00 90.44 92 GLN A CA 1
ATOM 716 C C . GLN A 1 92 ? -1.848 7.924 10.401 1.00 90.44 92 GLN A C 1
ATOM 718 O O . GLN A 1 92 ? -2.302 6.919 9.869 1.00 90.44 92 GLN A O 1
ATOM 723 N N . ALA A 1 93 ? -2.468 9.104 10.296 1.00 89.94 93 ALA A N 1
ATOM 724 C CA . ALA A 1 93 ? -3.721 9.276 9.557 1.00 89.94 93 ALA A CA 1
ATOM 725 C C . ALA A 1 93 ? -3.569 8.945 8.063 1.00 89.94 93 ALA A C 1
ATOM 727 O O . ALA A 1 93 ? -4.416 8.262 7.496 1.00 89.94 93 ALA A O 1
ATOM 728 N N . THR A 1 94 ? -2.466 9.368 7.436 1.00 92.00 94 THR A N 1
ATOM 729 C CA . THR A 1 94 ? -2.146 9.002 6.043 1.00 92.00 94 THR A CA 1
ATOM 730 C C . THR A 1 94 ? -1.959 7.490 5.898 1.00 92.00 94 THR A C 1
ATOM 732 O O . THR A 1 94 ? -2.437 6.894 4.940 1.00 92.00 94 THR A O 1
ATOM 735 N N . SER A 1 95 ? -1.327 6.853 6.882 1.00 93.56 95 SER A N 1
ATOM 736 C CA . SER A 1 95 ? -1.134 5.402 6.914 1.00 93.56 95 SER A CA 1
ATOM 737 C C . SER A 1 95 ? -2.463 4.644 7.016 1.00 93.56 95 SER A C 1
ATOM 739 O O . SER A 1 95 ? -2.649 3.632 6.350 1.00 93.56 95 SER A O 1
ATOM 741 N N . LEU A 1 96 ? -3.436 5.164 7.773 1.00 91.75 96 LEU A N 1
ATOM 742 C CA . LEU A 1 96 ? -4.788 4.594 7.807 1.00 91.75 96 LEU A CA 1
ATOM 743 C C . LEU A 1 96 ? -5.481 4.663 6.440 1.00 91.75 96 LEU A C 1
ATOM 745 O O . LEU A 1 96 ? -6.095 3.680 6.038 1.00 91.75 96 LEU A O 1
ATOM 749 N N . ILE A 1 97 ? -5.338 5.779 5.716 1.00 92.12 97 ILE A N 1
ATOM 750 C CA . ILE A 1 97 ? -5.880 5.936 4.354 1.00 92.12 97 ILE A CA 1
ATOM 751 C C . ILE A 1 97 ? -5.250 4.909 3.400 1.00 92.12 97 ILE A C 1
ATOM 753 O O . ILE A 1 97 ? -5.962 4.281 2.620 1.00 92.12 97 ILE A O 1
ATOM 757 N N . ILE A 1 98 ? -3.933 4.687 3.501 1.00 94.94 98 ILE A N 1
ATOM 758 C CA . ILE A 1 98 ? -3.235 3.662 2.708 1.00 94.94 98 ILE A CA 1
ATOM 759 C C . ILE A 1 98 ? -3.852 2.284 2.944 1.00 94.94 98 ILE A C 1
ATOM 761 O O . ILE A 1 98 ? -4.204 1.604 1.980 1.00 94.94 98 ILE A O 1
ATOM 765 N N . LEU A 1 99 ? -4.021 1.877 4.206 1.00 94.50 99 LEU A N 1
ATOM 766 C CA . LEU A 1 99 ? -4.609 0.573 4.521 1.00 94.50 99 LEU A CA 1
ATOM 767 C C . LEU A 1 99 ? -6.056 0.459 4.034 1.00 94.50 99 LEU A C 1
ATOM 769 O O . LEU A 1 99 ? -6.427 -0.579 3.497 1.00 94.50 99 LEU A O 1
ATOM 773 N N . GLU A 1 100 ? -6.867 1.506 4.185 1.00 92.19 100 GLU A N 1
ATOM 774 C CA . GLU A 1 100 ? -8.258 1.522 3.717 1.00 92.19 100 GLU A CA 1
ATOM 775 C C . GLU A 1 100 ? -8.358 1.336 2.199 1.00 92.19 100 GLU A C 1
ATOM 777 O O . GLU A 1 100 ? -9.157 0.527 1.715 1.00 92.19 100 GLU A O 1
ATOM 782 N N . ASN A 1 101 ? -7.505 2.028 1.445 1.00 94.31 101 ASN A N 1
ATOM 783 C CA . ASN A 1 101 ? -7.468 1.904 -0.006 1.00 94.31 101 ASN A CA 1
ATOM 784 C C . ASN A 1 101 ? -6.959 0.534 -0.460 1.00 94.31 101 ASN A C 1
ATOM 786 O O . ASN A 1 101 ? -7.521 -0.028 -1.394 1.00 94.31 101 ASN A O 1
ATOM 790 N N . ILE A 1 102 ? -5.952 -0.035 0.211 1.00 95.50 102 ILE A N 1
ATOM 791 C CA . ILE A 1 102 ? -5.472 -1.397 -0.073 1.00 95.50 102 ILE A CA 1
ATOM 792 C C . ILE A 1 102 ? -6.577 -2.420 0.209 1.00 95.50 102 ILE A C 1
ATOM 794 O O . ILE A 1 102 ? -6.866 -3.262 -0.638 1.00 95.50 102 ILE A O 1
ATOM 798 N N . LEU A 1 103 ? -7.237 -2.337 1.367 1.00 93.94 103 LEU A N 1
ATOM 799 C CA . LEU A 1 103 ? -8.344 -3.237 1.698 1.00 93.94 103 LEU A CA 1
ATOM 800 C C . LEU A 1 103 ? -9.469 -3.134 0.665 1.00 93.94 103 LEU A C 1
ATOM 802 O O . LEU A 1 103 ? -10.036 -4.153 0.290 1.00 93.94 103 LEU A O 1
ATOM 806 N N . SER A 1 104 ? -9.775 -1.930 0.183 1.00 93.06 104 SER A N 1
ATOM 807 C CA . SER A 1 104 ? -10.826 -1.709 -0.815 1.00 93.06 104 SER A CA 1
ATOM 808 C C . SER A 1 104 ? -10.445 -2.241 -2.199 1.00 93.06 104 SER A C 1
ATOM 810 O O . SER A 1 104 ? -11.238 -2.959 -2.804 1.00 93.06 104 SER A O 1
ATOM 812 N N . GLU A 1 105 ? -9.230 -1.944 -2.669 1.00 94.31 105 GLU A N 1
ATOM 813 C CA . GLU A 1 105 ? -8.700 -2.384 -3.970 1.00 94.31 105 GLU A CA 1
ATOM 814 C C . GLU A 1 105 ? -8.650 -3.912 -4.072 1.00 94.31 105 GLU A C 1
ATOM 816 O O . GLU A 1 105 ? -9.030 -4.491 -5.085 1.00 94.31 105 GLU A O 1
ATOM 821 N N . PHE A 1 106 ? -8.218 -4.578 -3.000 1.00 94.75 106 PHE A N 1
ATOM 822 C CA . PHE A 1 106 ? -7.975 -6.019 -3.001 1.00 94.75 106 PHE A CA 1
ATOM 823 C C . PHE A 1 106 ? -9.117 -6.855 -2.407 1.00 94.75 106 PHE A C 1
ATOM 825 O O . PHE A 1 106 ? -9.051 -8.087 -2.430 1.00 94.75 106 PHE A O 1
ATOM 832 N N . LYS A 1 107 ? -10.188 -6.223 -1.901 1.00 94.12 107 LYS A N 1
ATOM 833 C CA . LYS A 1 107 ? -11.380 -6.924 -1.387 1.00 94.12 107 LYS A CA 1
ATOM 834 C C . LYS A 1 107 ? -11.929 -7.976 -2.366 1.00 94.12 107 LYS A C 1
ATOM 836 O O . LYS A 1 107 ? -12.271 -9.058 -1.887 1.00 94.12 107 LYS A O 1
ATOM 841 N N . PRO A 1 108 ? -12.020 -7.727 -3.690 1.00 93.25 108 PRO A N 1
ATOM 842 C CA . PRO A 1 108 ? -12.544 -8.721 -4.631 1.00 93.25 108 PRO A CA 1
ATOM 843 C C . PRO A 1 108 ? -11.690 -9.996 -4.715 1.00 93.25 108 PRO A C 1
ATOM 845 O O . PRO A 1 108 ? -12.224 -11.084 -4.923 1.00 93.25 108 PRO A O 1
ATOM 848 N N . ASP A 1 109 ? -10.378 -9.875 -4.499 1.00 92.44 109 ASP A N 1
ATOM 849 C CA . ASP A 1 109 ? -9.409 -10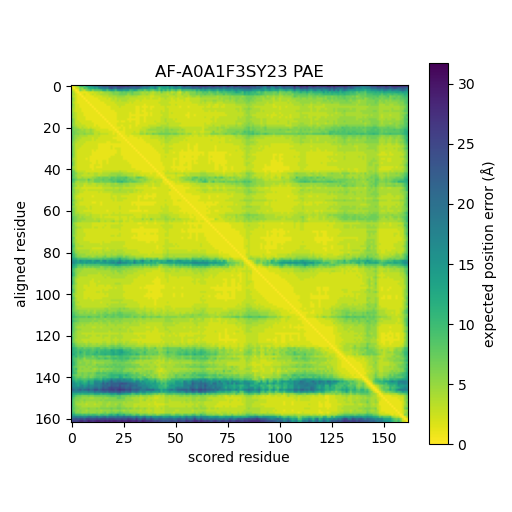.949 -4.734 1.00 92.44 109 ASP A CA 1
ATOM 850 C C . ASP A 1 109 ? -9.131 -11.804 -3.486 1.00 92.44 109 ASP A C 1
ATOM 852 O O . ASP A 1 109 ? -8.626 -12.922 -3.598 1.00 92.44 109 ASP A O 1
ATOM 856 N N . VAL A 1 110 ? -9.483 -11.319 -2.289 1.00 93.12 110 VAL A N 1
ATOM 857 C CA . VAL A 1 110 ? -9.090 -11.919 -0.997 1.00 93.12 110 VAL A CA 1
ATOM 858 C C . VAL A 1 110 ? -9.485 -13.391 -0.833 1.00 93.12 110 VAL A C 1
ATOM 860 O O . VAL A 1 110 ? -8.777 -14.154 -0.176 1.00 93.12 110 VAL A O 1
ATOM 863 N N . LYS A 1 111 ? -10.604 -13.815 -1.436 1.00 90.12 111 LYS A N 1
ATOM 864 C CA . LYS A 1 111 ? -11.103 -15.196 -1.331 1.00 90.12 111 LYS A CA 1
ATOM 865 C C . LYS A 1 111 ? -10.326 -16.171 -2.214 1.00 90.12 111 LYS A C 1
ATOM 867 O O . LYS A 1 111 ? -10.160 -17.327 -1.836 1.00 90.12 111 LYS A O 1
ATOM 872 N N . ASN A 1 112 ? -9.844 -15.700 -3.363 1.00 91.94 112 ASN A N 1
ATOM 873 C CA . ASN A 1 112 ? -9.276 -16.545 -4.415 1.00 91.94 112 ASN A CA 1
ATOM 874 C C . ASN A 1 112 ? -7.755 -16.386 -4.556 1.00 91.94 112 ASN A C 1
ATOM 876 O O . ASN A 1 112 ? -7.116 -17.183 -5.238 1.00 91.94 112 ASN A O 1
ATOM 880 N N . ASN A 1 113 ? -7.156 -15.388 -3.904 1.00 92.62 113 ASN A N 1
ATOM 881 C CA . ASN A 1 113 ? -5.730 -15.104 -3.982 1.00 92.62 113 ASN A CA 1
ATOM 882 C C . ASN A 1 113 ? -5.072 -15.211 -2.596 1.00 92.62 113 ASN A C 1
ATOM 884 O O . ASN A 1 113 ? -5.261 -14.361 -1.725 1.00 92.62 113 ASN A O 1
ATOM 888 N N . LYS A 1 114 ? -4.249 -16.254 -2.410 1.00 93.56 114 LYS A N 1
ATOM 889 C CA . LYS A 1 114 ? -3.529 -16.517 -1.150 1.00 93.56 114 LYS A CA 1
ATOM 890 C C . LYS A 1 114 ? -2.594 -15.373 -0.755 1.00 93.56 114 LYS A C 1
ATOM 892 O O . LYS A 1 114 ? -2.494 -15.070 0.427 1.00 93.56 114 LYS A O 1
ATOM 897 N N . VAL A 1 115 ? -1.937 -14.731 -1.722 1.00 92.19 115 VAL A N 1
ATOM 898 C CA . VAL A 1 115 ? -1.011 -13.620 -1.456 1.00 92.19 115 VAL A CA 1
ATOM 899 C C . VAL A 1 115 ? -1.782 -12.402 -0.960 1.00 92.19 115 VAL A C 1
ATOM 901 O O . VAL A 1 115 ? -1.431 -11.819 0.060 1.00 92.19 115 VAL A O 1
ATOM 904 N N . VAL A 1 116 ? -2.903 -12.082 -1.606 1.00 92.88 116 VAL A N 1
ATOM 905 C CA . VAL A 1 116 ? -3.792 -11.007 -1.146 1.00 92.88 116 VAL A CA 1
ATOM 906 C C . VAL A 1 116 ? -4.339 -11.302 0.248 1.00 92.88 116 VAL A C 1
ATOM 908 O O . VAL A 1 116 ? -4.362 -10.416 1.100 1.00 92.88 116 VAL A O 1
ATOM 911 N N . LYS A 1 117 ? -4.733 -12.549 0.522 1.00 95.25 117 LYS A N 1
ATOM 912 C CA . LYS A 1 117 ? -5.204 -12.959 1.849 1.00 95.25 117 LYS A CA 1
ATOM 913 C C . LYS A 1 117 ? -4.176 -12.662 2.948 1.00 95.25 117 LYS A C 1
ATOM 915 O O . LYS A 1 117 ? -4.563 -12.179 4.011 1.00 95.25 117 LYS A O 1
ATOM 920 N N . VAL A 1 118 ? -2.882 -12.856 2.678 1.00 95.50 118 VAL A N 1
ATOM 921 C CA . VAL A 1 118 ? -1.799 -12.527 3.623 1.00 95.50 118 VAL A CA 1
ATOM 922 C C . VAL A 1 118 ? -1.792 -11.038 3.985 1.00 95.50 118 VAL A C 1
ATOM 924 O O . VAL A 1 118 ? -1.598 -10.707 5.155 1.00 95.50 118 VAL A O 1
ATOM 927 N N . PHE A 1 119 ? -2.069 -10.129 3.042 1.00 94.81 119 PHE A N 1
ATOM 928 C CA . PHE A 1 119 ? -2.148 -8.690 3.341 1.00 94.81 119 PHE A CA 1
ATOM 929 C C . PHE A 1 119 ? -3.237 -8.402 4.380 1.00 94.81 119 PHE A C 1
ATOM 931 O O . PHE A 1 119 ? -3.006 -7.697 5.364 1.00 94.81 119 PHE A O 1
ATOM 938 N N . PHE A 1 120 ? -4.414 -9.002 4.198 1.00 95.62 120 PHE A N 1
ATOM 939 C CA . PHE A 1 120 ? -5.549 -8.848 5.108 1.00 95.62 120 PHE A CA 1
ATOM 940 C C . PHE A 1 120 ? -5.256 -9.454 6.478 1.00 95.62 120 PHE A C 1
ATOM 942 O O . PHE A 1 120 ? -5.561 -8.842 7.501 1.00 95.62 120 PHE A O 1
ATOM 949 N N . GLU A 1 121 ? -4.628 -10.628 6.522 1.00 95.56 121 GLU A N 1
ATOM 950 C CA . GLU A 1 121 ? -4.230 -11.271 7.774 1.00 95.56 121 GLU A CA 1
ATOM 951 C C . GLU A 1 121 ? -3.206 -10.427 8.542 1.00 95.56 121 GLU A C 1
ATOM 953 O O . GLU A 1 121 ? -3.372 -10.240 9.749 1.00 95.56 121 GLU A O 1
ATOM 958 N N . LYS A 1 122 ? -2.207 -9.840 7.866 1.00 96.06 122 LYS A N 1
ATOM 959 C CA . LYS A 1 122 ? -1.253 -8.899 8.480 1.00 96.06 122 LYS A CA 1
ATOM 960 C C . LYS A 1 122 ? -1.969 -7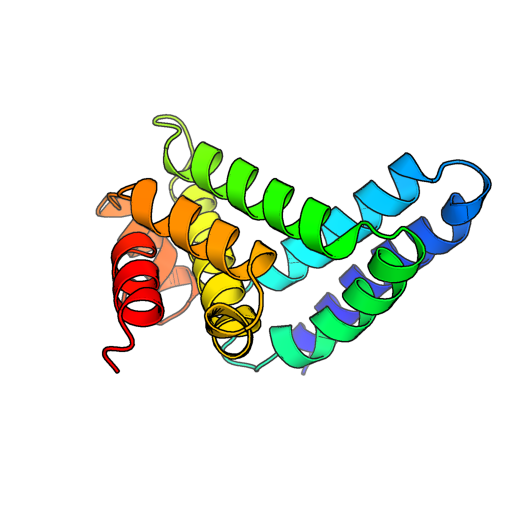.693 9.091 1.00 96.06 122 LYS A C 1
ATOM 962 O O . LYS A 1 122 ? -1.720 -7.355 10.249 1.00 96.06 122 LYS A O 1
ATOM 967 N N . ILE A 1 123 ? -2.892 -7.078 8.350 1.00 95.06 123 ILE A N 1
ATOM 968 C CA . ILE A 1 123 ? -3.651 -5.904 8.813 1.00 95.06 123 ILE A CA 1
ATOM 969 C C . ILE A 1 123 ? -4.571 -6.262 9.991 1.00 95.06 123 ILE A C 1
ATOM 971 O O . ILE A 1 123 ? -4.613 -5.532 10.985 1.00 95.06 123 ILE A O 1
ATOM 975 N N . ARG A 1 124 ? -5.270 -7.401 9.932 1.00 94.31 124 ARG A N 1
ATOM 976 C CA . ARG A 1 124 ? -6.093 -7.922 11.037 1.00 94.31 124 ARG A CA 1
ATOM 977 C C . ARG A 1 124 ? -5.247 -8.149 12.288 1.00 94.31 124 ARG A C 1
ATOM 979 O O . ARG A 1 124 ? -5.559 -7.632 13.359 1.00 94.31 124 ARG A O 1
ATOM 986 N N . ASN A 1 125 ? -4.155 -8.896 12.149 1.00 94.38 125 ASN A N 1
ATOM 987 C CA . ASN A 1 125 ? -3.306 -9.308 13.267 1.00 94.38 125 ASN A CA 1
ATOM 988 C C . ASN A 1 125 ? -2.530 -8.137 13.886 1.00 94.38 125 ASN A C 1
ATOM 990 O O . ASN A 1 125 ? -2.060 -8.246 15.017 1.00 94.38 125 ASN A O 1
ATOM 994 N N . ALA A 1 126 ? -2.416 -7.007 13.183 1.00 92.44 126 ALA A N 1
ATOM 995 C CA . ALA A 1 126 ? -1.777 -5.810 13.709 1.00 92.44 126 ALA A CA 1
ATOM 996 C C . ALA A 1 126 ? -2.538 -5.151 14.868 1.00 92.44 126 ALA A C 1
ATOM 998 O O . ALA A 1 126 ? -1.914 -4.353 15.567 1.00 92.44 126 ALA A O 1
ATOM 999 N N . LYS A 1 127 ? -3.829 -5.479 15.068 1.00 87.56 127 LYS A N 1
ATOM 1000 C CA . LYS A 1 127 ? -4.691 -4.965 16.151 1.00 87.56 127 LYS A CA 1
ATOM 1001 C C . LYS A 1 127 ? -4.539 -3.452 16.339 1.00 87.56 127 LYS A C 1
ATOM 1003 O O . LYS A 1 127 ? -4.183 -2.972 17.409 1.00 87.56 127 LYS A O 1
ATOM 1008 N N . ILE A 1 128 ? -4.745 -2.706 15.256 1.00 85.00 128 ILE A N 1
ATOM 1009 C CA . ILE A 1 128 ? -4.482 -1.267 15.219 1.00 85.00 128 ILE A CA 1
ATOM 1010 C C . ILE A 1 128 ? -5.440 -0.533 16.159 1.00 85.00 128 ILE A C 1
ATOM 1012 O O . ILE A 1 128 ? -6.651 -0.465 15.912 1.00 85.00 128 ILE A O 1
ATOM 1016 N N . GLU A 1 129 ? -4.868 0.087 17.186 1.00 81.62 129 GLU A N 1
ATOM 1017 C CA . GLU A 1 129 ? -5.538 1.055 18.045 1.00 81.62 129 GLU A CA 1
ATOM 1018 C C . GLU A 1 129 ? -5.247 2.475 17.554 1.00 81.62 129 GLU A C 1
ATOM 1020 O O . GLU A 1 129 ? -4.099 2.895 17.424 1.00 81.62 129 GLU A O 1
ATOM 1025 N N . VAL A 1 130 ? -6.305 3.232 17.258 1.00 80.94 130 VAL A N 1
ATOM 1026 C CA . VAL A 1 130 ? -6.179 4.591 16.721 1.00 80.94 130 VAL A CA 1
ATOM 1027 C C . VAL A 1 130 ? -6.470 5.608 17.819 1.00 80.94 130 VAL A C 1
ATOM 1029 O O . VAL A 1 130 ? -7.590 5.666 18.338 1.00 80.94 130 VAL A O 1
ATOM 1032 N N . SER A 1 131 ? -5.484 6.449 18.136 1.00 85.81 131 SER A N 1
ATOM 1033 C CA . SER A 1 131 ? -5.639 7.530 19.116 1.00 85.81 131 SER A CA 1
ATOM 1034 C C . SER A 1 131 ? -6.651 8.590 18.657 1.00 85.81 131 SER A C 1
ATOM 1036 O O . SER A 1 131 ? -6.909 8.769 17.464 1.00 85.81 131 SER A O 1
ATOM 1038 N N . SER A 1 132 ? -7.222 9.342 19.602 1.00 84.88 132 SER A N 1
ATOM 1039 C CA . SER A 1 132 ? -8.185 10.415 19.302 1.00 84.88 132 SER A CA 1
ATOM 1040 C C . SER A 1 132 ? -7.606 11.484 18.369 1.00 84.88 132 SER A C 1
ATOM 1042 O O . SER A 1 132 ? -8.283 11.900 17.432 1.00 84.88 132 SER A O 1
ATOM 1044 N N . LYS A 1 133 ? -6.336 11.866 18.558 1.00 86.19 133 LYS A N 1
ATOM 1045 C CA . LYS A 1 133 ? -5.634 12.836 17.701 1.00 86.19 133 LYS A CA 1
ATOM 1046 C C . LYS A 1 133 ? -5.556 12.364 16.248 1.00 86.19 133 LYS A C 1
ATOM 1048 O O . LYS A 1 133 ? -5.858 13.130 15.339 1.00 86.19 133 LYS A O 1
ATOM 1053 N N . VAL A 1 134 ? -5.221 11.092 16.028 1.00 85.31 134 VAL A N 1
ATOM 1054 C CA . VAL A 1 134 ? -5.159 10.503 14.680 1.00 85.31 134 VAL A CA 1
ATOM 1055 C C . VAL A 1 134 ? -6.545 10.434 14.046 1.00 85.31 134 VAL A C 1
ATOM 1057 O O . VAL A 1 134 ? -6.685 10.730 12.863 1.00 85.31 134 VAL A O 1
ATOM 1060 N N . LYS A 1 135 ? -7.590 10.111 14.823 1.00 84.38 135 LYS A N 1
ATOM 1061 C CA . LYS A 1 135 ? -8.980 10.148 14.333 1.00 84.38 135 LYS A CA 1
ATOM 1062 C C . LYS A 1 135 ? -9.380 11.552 13.876 1.00 84.38 135 LYS A C 1
ATOM 1064 O O .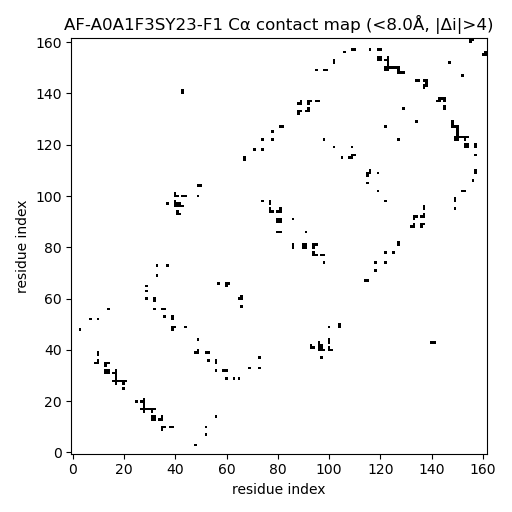 LYS A 1 135 ? -10.052 11.674 12.855 1.00 84.38 135 LYS A O 1
ATOM 1069 N N . THR A 1 136 ? -8.975 12.595 14.602 1.00 85.12 136 THR A N 1
ATOM 1070 C CA . THR A 1 136 ? -9.227 13.991 14.213 1.00 85.12 136 THR A CA 1
ATOM 1071 C C . THR A 1 136 ? -8.496 14.348 12.920 1.00 85.12 136 THR A C 1
ATOM 1073 O O . THR A 1 136 ? -9.135 14.811 11.980 1.00 85.12 136 THR A O 1
ATOM 1076 N N . GLU A 1 137 ? -7.196 14.058 12.826 1.00 85.81 137 GLU A N 1
ATOM 1077 C CA . GLU A 1 137 ? -6.405 14.272 11.602 1.00 85.81 137 GLU A CA 1
ATOM 1078 C C . GLU A 1 137 ? -6.984 13.539 10.393 1.00 85.81 137 GLU A C 1
ATOM 1080 O O . GLU A 1 137 ? -7.089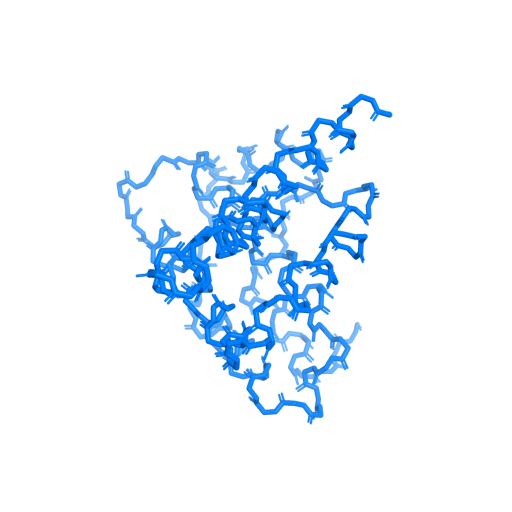 14.104 9.304 1.00 85.81 137 GLU A O 1
ATOM 1085 N N . PHE A 1 138 ? -7.411 12.291 10.583 1.00 83.81 138 PHE A N 1
ATOM 1086 C CA . PHE A 1 138 ? -8.065 11.523 9.535 1.00 83.81 138 PHE A CA 1
ATOM 1087 C C . PHE A 1 138 ? -9.339 12.219 9.052 1.00 83.81 138 PHE A C 1
ATOM 1089 O O . PHE A 1 138 ? -9.478 12.442 7.853 1.00 83.81 138 PHE A O 1
ATOM 1096 N N . ARG A 1 139 ? -10.242 12.605 9.966 1.00 83.00 139 ARG A N 1
ATOM 1097 C CA . ARG A 1 139 ? -11.503 13.288 9.619 1.00 83.00 139 ARG A CA 1
ATOM 1098 C C . ARG A 1 139 ? -11.256 14.569 8.833 1.00 83.00 139 ARG A C 1
ATOM 1100 O O . ARG A 1 139 ? -11.951 14.818 7.856 1.00 83.00 139 ARG A O 1
ATOM 1107 N N . MET A 1 140 ? -10.263 15.363 9.235 1.00 83.00 140 MET A N 1
ATOM 1108 C CA . MET A 1 140 ? -9.913 16.598 8.525 1.00 83.00 140 MET A CA 1
ATOM 1109 C C . MET A 1 140 ? -9.443 16.328 7.091 1.00 83.00 140 MET A C 1
ATOM 1111 O O . MET A 1 140 ? -9.704 17.131 6.201 1.00 83.00 140 MET A O 1
ATOM 1115 N N . ARG A 1 141 ? -8.766 15.198 6.856 1.00 77.00 141 ARG A N 1
ATOM 1116 C CA . ARG A 1 141 ? -8.199 14.836 5.548 1.00 77.00 141 ARG A CA 1
ATOM 1117 C C . ARG A 1 141 ? -9.195 14.159 4.620 1.00 77.00 141 ARG A C 1
ATOM 1119 O O . ARG A 1 141 ? -9.193 14.443 3.428 1.00 77.00 141 ARG A O 1
ATOM 1126 N N . SER A 1 142 ? -9.993 13.235 5.140 1.00 72.38 142 SER A N 1
ATOM 1127 C CA . SER A 1 142 ? -10.934 12.455 4.335 1.00 72.38 142 SER A CA 1
ATOM 1128 C C . SER A 1 142 ? -12.307 13.110 4.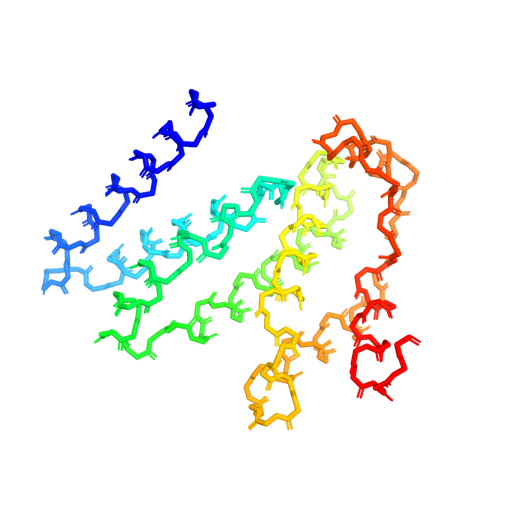232 1.00 72.38 142 SER A C 1
ATOM 1130 O O . SER A 1 142 ? -13.053 12.774 3.321 1.00 72.38 142 SER A O 1
ATOM 1132 N N . MET A 1 143 ? -12.657 14.015 5.158 1.00 66.25 143 MET A N 1
ATOM 1133 C CA . MET A 1 143 ? -14.032 14.483 5.394 1.00 66.25 143 MET A CA 1
ATOM 1134 C C . MET A 1 143 ? -15.019 13.337 5.687 1.00 66.25 143 MET A C 1
ATOM 1136 O O . MET A 1 143 ? -16.234 13.523 5.655 1.00 66.25 143 MET A O 1
ATOM 1140 N N . LEU A 1 144 ? -14.503 12.144 6.000 1.00 65.94 144 LEU A N 1
ATOM 1141 C CA . LEU A 1 144 ? -15.282 10.952 6.299 1.00 65.94 144 LEU A CA 1
ATOM 1142 C C . LEU A 1 144 ? -15.292 10.685 7.801 1.00 65.94 144 LEU A C 1
ATOM 1144 O O . LEU A 1 144 ? -14.447 11.159 8.571 1.00 65.94 144 LEU A O 1
ATOM 1148 N N . LYS A 1 145 ? -16.260 9.869 8.228 1.00 64.44 145 LYS A N 1
ATOM 1149 C CA . LYS A 1 145 ? -16.232 9.279 9.568 1.00 64.44 145 LYS A CA 1
ATOM 1150 C C . LYS A 1 145 ? -14.884 8.564 9.751 1.00 64.44 145 LYS A C 1
ATOM 1152 O O . LYS A 1 145 ? -14.391 7.958 8.803 1.00 64.44 145 LYS A O 1
ATOM 1157 N N . PRO A 1 146 ? -14.272 8.644 10.947 1.00 60.59 146 PRO A N 1
ATOM 1158 C CA . PRO A 1 146 ? -13.017 7.953 11.194 1.00 60.59 146 PRO A CA 1
ATOM 1159 C C . PRO A 1 146 ? -13.270 6.467 10.943 1.00 60.59 146 PRO A C 1
ATOM 1161 O O . PRO A 1 146 ? -14.334 5.974 11.344 1.00 60.59 146 PRO A O 1
ATOM 1164 N N . PRO A 1 147 ? -12.357 5.780 10.249 1.00 60.78 147 PRO A N 1
ATOM 1165 C CA . PRO A 1 147 ? -12.652 4.461 9.745 1.00 60.78 147 PRO A CA 1
ATOM 1166 C C . PRO A 1 147 ? -12.875 3.546 10.949 1.00 60.78 147 PRO A C 1
ATOM 1168 O O . PRO A 1 147 ? -12.280 3.732 12.022 1.00 60.78 147 PRO A O 1
ATOM 1171 N N . ALA A 1 148 ? -13.735 2.541 10.777 1.00 66.50 148 ALA A N 1
ATOM 1172 C CA . ALA A 1 148 ? -13.620 1.355 11.613 1.00 66.50 148 ALA A CA 1
ATOM 1173 C C . ALA A 1 148 ? -12.148 0.909 11.563 1.00 66.50 148 ALA A C 1
ATOM 1175 O O . ALA A 1 148 ? -11.525 1.023 10.508 1.00 66.50 148 ALA A O 1
ATOM 1176 N N . SER A 1 149 ? -11.571 0.482 12.694 1.00 82.56 149 SER A N 1
ATOM 1177 C CA . SER A 1 149 ? -10.155 0.079 12.746 1.00 82.56 149 SER A CA 1
ATOM 1178 C C . SER A 1 149 ? -9.814 -0.785 11.519 1.00 82.56 149 SER A C 1
ATOM 1180 O O . SER A 1 149 ? -10.567 -1.728 11.259 1.00 82.56 149 SER A O 1
ATOM 1182 N N . PRO A 1 150 ? -8.736 -0.502 10.754 1.00 87.06 150 PRO A N 1
ATOM 1183 C CA . PRO A 1 150 ? -8.397 -1.300 9.575 1.00 87.06 150 PRO A CA 1
ATOM 1184 C C . PRO A 1 150 ? -8.309 -2.797 9.887 1.00 87.06 150 PRO A C 1
ATOM 1186 O O . PRO A 1 150 ? -8.686 -3.623 9.062 1.00 87.06 150 PRO A O 1
ATOM 1189 N N . SER A 1 151 ? -7.907 -3.150 11.113 1.00 90.44 151 SER A N 1
ATOM 1190 C CA . SER A 1 151 ? -7.923 -4.529 11.600 1.00 90.44 151 SER A CA 1
ATOM 1191 C C . SER A 1 151 ? -9.335 -5.126 11.661 1.00 90.44 151 SER A C 1
ATOM 1193 O O . SER A 1 151 ? -9.529 -6.253 11.217 1.00 90.44 151 SER A O 1
ATOM 1195 N N . ALA A 1 152 ? -10.326 -4.368 12.137 1.00 89.69 152 ALA A N 1
ATOM 1196 C CA . ALA A 1 152 ? -11.727 -4.795 12.180 1.00 89.69 152 ALA A CA 1
ATOM 1197 C C . ALA A 1 152 ? -12.351 -4.886 10.776 1.00 89.69 152 ALA A C 1
ATOM 1199 O O . ALA A 1 152 ? -13.157 -5.772 10.5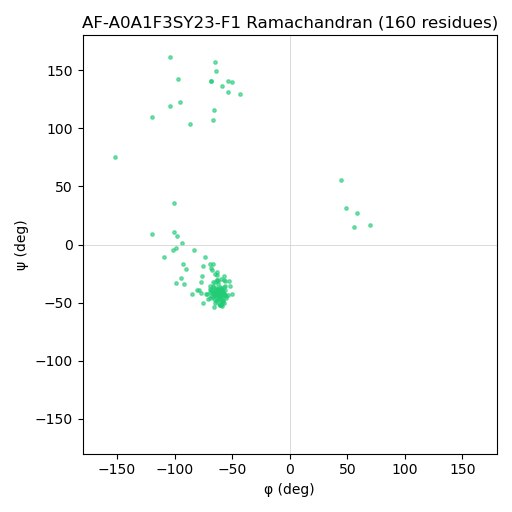05 1.00 89.69 152 ALA A O 1
ATOM 1200 N N . VAL A 1 153 ? -11.973 -3.988 9.860 1.00 89.94 153 VAL A N 1
ATOM 1201 C CA . VAL A 1 153 ? -12.408 -4.061 8.454 1.00 89.94 153 VAL A CA 1
ATOM 1202 C C . VAL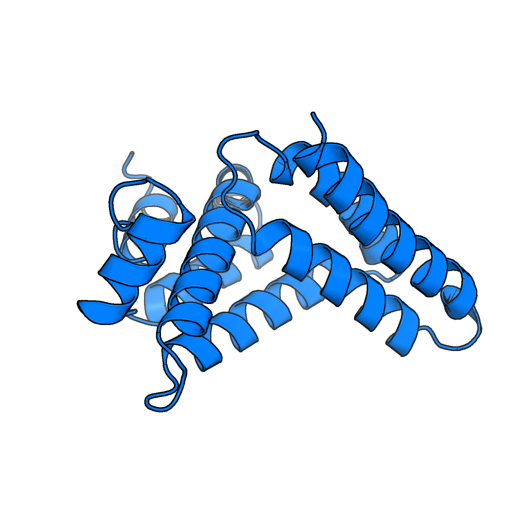 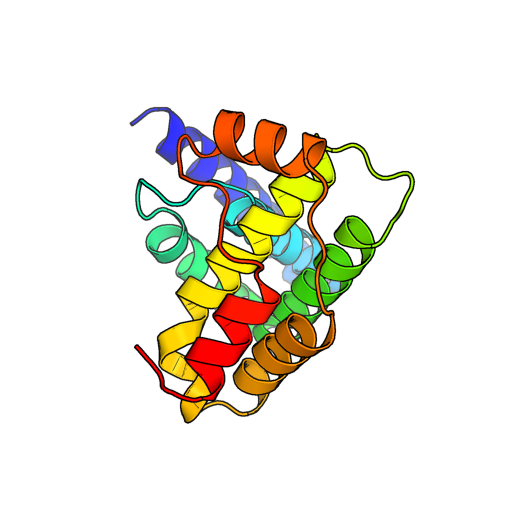A 1 153 ? -11.831 -5.306 7.783 1.00 89.94 153 VAL A C 1
ATOM 1204 O O . VAL A 1 153 ? -12.569 -6.057 7.147 1.00 89.94 153 VAL A O 1
ATOM 1207 N N . ALA A 1 154 ? -10.534 -5.564 7.968 1.00 91.69 154 ALA A N 1
ATOM 1208 C CA . ALA A 1 154 ? -9.879 -6.760 7.454 1.00 91.69 154 ALA A CA 1
ATOM 1209 C C . ALA A 1 154 ? -10.519 -8.043 8.007 1.00 91.69 154 ALA A C 1
ATOM 1211 O O . ALA A 1 154 ? -10.764 -8.975 7.245 1.00 91.69 154 ALA A O 1
ATOM 1212 N N . GLU A 1 155 ? -10.848 -8.078 9.301 1.00 92.50 155 GLU A N 1
ATOM 1213 C CA . GLU A 1 155 ? -11.550 -9.199 9.934 1.00 92.50 155 GLU A CA 1
ATOM 1214 C C . GLU A 1 155 ? -12.912 -9.478 9.290 1.00 92.50 155 GLU A C 1
ATOM 1216 O O . GLU A 1 155 ? -13.174 -10.610 8.884 1.00 92.50 155 GLU A O 1
ATOM 1221 N N . LYS A 1 156 ? -13.753 -8.450 9.127 1.00 90.75 156 LYS A N 1
ATOM 1222 C CA . LYS A 1 156 ? -15.064 -8.590 8.471 1.00 90.75 156 LYS A CA 1
ATOM 1223 C C . LYS A 1 156 ? -14.941 -9.138 7.053 1.00 90.75 156 LYS A C 1
ATOM 1225 O O . LYS A 1 156 ? -15.675 -10.048 6.673 1.00 90.75 156 LYS A O 1
ATOM 1230 N N . ILE A 1 157 ? -13.986 -8.613 6.282 1.00 91.25 157 ILE A N 1
ATOM 1231 C CA . ILE A 1 157 ? -13.758 -9.048 4.900 1.00 91.25 157 ILE A CA 1
ATOM 1232 C C . ILE A 1 157 ? -13.285 -10.508 4.856 1.00 91.25 157 ILE A C 1
ATOM 1234 O O . ILE A 1 157 ? -13.801 -11.283 4.051 1.00 91.25 157 ILE A O 1
ATOM 1238 N N . LEU A 1 158 ? -12.362 -10.902 5.739 1.00 90.75 158 LEU A N 1
ATOM 1239 C CA . LEU A 1 158 ? -11.876 -12.283 5.837 1.00 90.75 158 LEU A CA 1
ATOM 1240 C C . LEU A 1 158 ? -12.982 -13.266 6.245 1.00 90.75 158 LEU A C 1
ATOM 1242 O O . LEU A 1 158 ? -13.035 -14.372 5.713 1.00 90.75 158 LEU A O 1
ATOM 1246 N N . ASN A 1 159 ? -13.876 -12.855 7.145 1.00 88.88 159 ASN A N 1
ATOM 1247 C CA . ASN A 1 159 ? -14.975 -13.685 7.644 1.00 88.88 159 ASN A CA 1
ATOM 1248 C C . ASN A 1 159 ? -16.208 -13.679 6.722 1.00 88.88 159 ASN A C 1
ATOM 1250 O O . ASN A 1 159 ? -17.171 -14.397 6.979 1.00 88.88 159 ASN A O 1
ATOM 1254 N N . GLY A 1 160 ? -16.208 -12.873 5.654 1.00 76.00 160 GLY A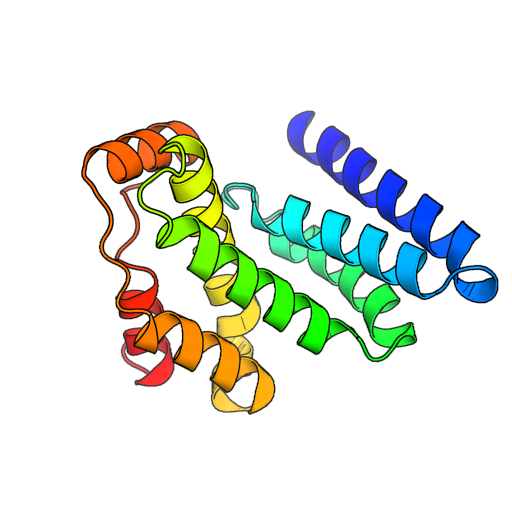 N 1
ATOM 1255 C CA . GLY A 1 160 ? -17.318 -12.785 4.703 1.00 76.00 160 GLY A CA 1
ATOM 1256 C C . GLY A 1 160 ? -18.585 -12.129 5.260 1.00 76.00 160 GLY A C 1
ATOM 1257 O O . GLY A 1 160 ? -19.648 -12.278 4.662 1.00 76.00 160 GLY A O 1
ATOM 1258 N N . THR A 1 161 ? -18.486 -11.412 6.380 1.00 58.28 161 THR A N 1
ATOM 1259 C CA . THR A 1 161 ? -19.601 -10.683 6.996 1.00 58.28 161 THR A CA 1
ATOM 1260 C C . THR A 1 161 ? -19.685 -9.293 6.359 1.00 58.28 161 THR A C 1
ATOM 1262 O O . THR A 1 161 ? -18.838 -8.437 6.624 1.00 58.28 161 THR A O 1
ATOM 1265 N N . ASN A 1 162 ? -20.662 -9.095 5.466 1.00 47.97 162 ASN A N 1
ATOM 1266 C CA . ASN A 1 162 ? -21.001 -7.782 4.898 1.00 47.97 162 ASN A CA 1
ATOM 1267 C C . ASN A 1 162 ? -21.908 -7.003 5.853 1.00 47.97 162 ASN A C 1
ATOM 1269 O O . ASN A 1 162 ? -22.884 -7.611 6.341 1.00 47.97 162 ASN A O 1
#

Mean predicted aligned error: 4.71 Å

Radius of gyration: 15.75 Å; Cα contacts (8 Å, |Δi|>4): 167; chains: 1; bounding box: 41×37×37 Å

Nearest PDB structures (foldseek):
  5o09-assembly1_1C  TM=2.888E-01  e=1.958E+00  Prosthecobacter vanneervenii
  7cc7-assembly1_A  TM=2.622E-01  e=4.564E+00  Homo sapiens
  7p3y-assembly1_B  TM=3.072E-01  e=6.969E+00  Saccharomyces cerevisiae

Foldseek 3Di:
DVVLVVLLVVLVVLQVVLVVCCPPPVPSSLVSLLVSLLSQQLAQCPVVSNVVRVVVSQVVCVVVVCNLVSLVVLLVVLLVLLPPPPRDLLSVLSSQSSLVSLCVVCLVPCVPDPSSVVSLVSQLVSPGDRDPSNQVSNCVRNVDHRDDRSNVSSVCSNVVPD